Protein AF-A0A1H9TFJ6-F1 (afdb_monomer_lite)

pLDDT: mean 80.21, std 7.91, range [54.0, 89.25]

Secondary structure (DSSP, 8-state):
--EEEEEEEEEEEETTTEEEEEEEEEEESSHHHHHHHS-SS-EEEEEEEHHHHHHHHHTTPPTTEEEEE-

Structure (mmCIF, N/CA/C/O backbone):
data_AF-A0A1H9TFJ6-F1
#
_entry.id   AF-A0A1H9TFJ6-F1
#
loop_
_atom_site.group_PDB
_atom_site.id
_atom_site.type_symbol
_atom_site.label_atom_id
_atom_site.label_alt_id
_atom_site.label_comp_id
_atom_site.label_asym_id
_atom_site.label_entity_id
_atom_site.label_seq_id
_atom_site.pdbx_PDB_ins_code
_atom_site.Cartn_x
_atom_site.Cartn_y
_atom_site.Cartn_z
_atom_site.occupancy
_atom_site.B_iso_or_equiv
_atom_site.auth_seq_id
_atom_site.auth_comp_id
_atom_site.auth_asym_id
_atom_site.auth_atom_id
_atom_site.pdbx_PDB_model_num
ATOM 1 N N . MET A 1 1 ? -14.859 -2.306 -9.159 1.00 68.56 1 MET A N 1
ATOM 2 C CA . MET A 1 1 ? -14.052 -2.385 -7.927 1.00 68.56 1 MET A CA 1
ATOM 3 C C . MET A 1 1 ? -13.014 -1.292 -8.025 1.00 68.56 1 MET A C 1
ATOM 5 O O . MET A 1 1 ? -12.370 -1.207 -9.063 1.00 68.56 1 MET A O 1
ATOM 9 N N . ASP A 1 2 ? -12.938 -0.412 -7.031 1.00 82.62 2 ASP A N 1
ATOM 10 C CA . ASP A 1 2 ? -11.883 0.602 -6.977 1.00 82.62 2 ASP A CA 1
ATOM 11 C C . ASP A 1 2 ? -10.577 -0.043 -6.501 1.00 82.62 2 ASP A C 1
ATOM 13 O O . ASP A 1 2 ? -10.608 -0.954 -5.677 1.00 82.62 2 ASP A O 1
ATOM 17 N N . GLY A 1 3 ? -9.442 0.427 -7.011 1.00 86.44 3 GLY A N 1
ATOM 18 C CA . GLY A 1 3 ? -8.135 0.153 -6.429 1.00 86.44 3 GLY A CA 1
ATOM 19 C C . GLY A 1 3 ? -7.703 1.261 -5.480 1.00 86.44 3 GLY A C 1
ATOM 20 O O . GLY A 1 3 ? -8.163 2.399 -5.588 1.00 86.44 3 GLY A O 1
ATOM 21 N N . PHE A 1 4 ? -6.795 0.923 -4.577 1.00 88.19 4 PHE A N 1
ATOM 22 C CA . PHE A 1 4 ? -6.166 1.827 -3.625 1.00 88.19 4 PHE A CA 1
ATOM 23 C C . PHE A 1 4 ? -4.658 1.685 -3.737 1.00 88.19 4 PHE A C 1
ATOM 25 O O . PHE A 1 4 ? -4.153 0.564 -3.691 1.00 88.19 4 PHE A O 1
ATOM 32 N N . VAL A 1 5 ? -3.961 2.814 -3.852 1.00 88.25 5 VAL A N 1
ATOM 33 C CA . VAL A 1 5 ? -2.508 2.892 -3.716 1.00 88.25 5 VAL A CA 1
ATOM 34 C C . VAL A 1 5 ? -2.183 3.537 -2.384 1.00 88.25 5 VAL A C 1
ATOM 36 O O . VAL A 1 5 ? -2.568 4.683 -2.127 1.00 88.25 5 VAL A O 1
ATOM 39 N N . ILE A 1 6 ? -1.439 2.816 -1.553 1.00 87.56 6 ILE A N 1
ATOM 40 C CA . ILE A 1 6 ? -0.950 3.331 -0.277 1.00 87.56 6 ILE A CA 1
ATOM 41 C C . ILE A 1 6 ? 0.561 3.372 -0.308 1.00 87.56 6 ILE A C 1
ATOM 43 O O . ILE A 1 6 ? 1.217 2.382 -0.623 1.00 87.56 6 ILE A O 1
ATOM 47 N N . GLN A 1 7 ? 1.095 4.528 0.062 1.00 85.25 7 GLN A N 1
ATOM 48 C CA . GLN A 1 7 ? 2.506 4.703 0.323 1.00 85.25 7 GLN A CA 1
ATOM 49 C C . GLN A 1 7 ? 2.749 4.712 1.822 1.00 85.25 7 GLN A C 1
ATOM 51 O O . GLN A 1 7 ? 2.067 5.413 2.570 1.00 85.25 7 GLN A O 1
ATOM 56 N N . SER A 1 8 ? 3.753 3.959 2.249 1.00 84.75 8 SER A N 1
ATOM 57 C CA . SER A 1 8 ? 4.289 4.052 3.599 1.00 84.75 8 SER A CA 1
ATOM 58 C C . SER A 1 8 ? 5.773 4.349 3.533 1.00 84.75 8 SER A C 1
ATOM 60 O O . SER A 1 8 ? 6.502 3.731 2.762 1.00 84.75 8 SER A O 1
ATOM 62 N N . GLN A 1 9 ? 6.228 5.299 4.340 1.00 83.00 9 GLN A N 1
ATOM 63 C CA . GLN A 1 9 ? 7.654 5.520 4.549 1.00 83.00 9 GLN A CA 1
ATOM 64 C C . GLN A 1 9 ? 8.030 4.922 5.895 1.00 83.00 9 GLN A C 1
ATOM 66 O O . GLN A 1 9 ? 7.525 5.348 6.939 1.00 83.00 9 GLN A O 1
ATOM 71 N N . HIS A 1 10 ? 8.913 3.930 5.868 1.00 77.62 10 HIS A N 1
ATOM 72 C CA . HIS A 1 10 ? 9.370 3.267 7.073 1.00 77.62 10 HIS A CA 1
ATOM 73 C C . HIS A 1 10 ? 10.890 3.188 7.116 1.00 77.62 10 HIS A C 1
ATOM 75 O O . HIS A 1 10 ? 11.545 2.928 6.114 1.00 77.62 10 HIS A O 1
ATOM 81 N N . ALA A 1 11 ? 11.449 3.438 8.296 1.00 72.62 11 ALA A N 1
ATOM 82 C CA . ALA A 1 11 ? 12.865 3.265 8.544 1.00 72.62 11 ALA A CA 1
ATOM 83 C C . ALA A 1 11 ? 13.117 1.780 8.824 1.00 72.62 11 ALA A C 1
ATOM 85 O O . ALA A 1 11 ? 12.861 1.311 9.933 1.00 72.62 11 ALA A O 1
ATOM 86 N N . GLU A 1 12 ? 13.590 1.035 7.829 1.00 73.44 12 GLU A N 1
ATOM 87 C CA . GLU A 1 12 ? 14.010 -0.344 8.045 1.00 73.44 12 GLU A CA 1
ATOM 88 C C . GLU A 1 12 ? 15.414 -0.366 8.643 1.00 73.44 12 GLU A C 1
ATOM 90 O O . GLU A 1 12 ? 16.371 0.205 8.106 1.00 73.44 12 GLU A O 1
ATOM 95 N N . ALA A 1 13 ? 15.532 -1.026 9.793 1.00 64.00 13 ALA A N 1
ATOM 96 C CA . ALA A 1 13 ? 16.817 -1.299 10.404 1.00 64.00 13 ALA A CA 1
ATOM 97 C C . ALA A 1 13 ? 17.541 -2.340 9.544 1.00 64.00 13 ALA A C 1
ATOM 99 O O . ALA A 1 13 ? 17.221 -3.526 9.582 1.00 64.00 13 ALA A O 1
ATOM 100 N N . SER A 1 14 ? 18.511 -1.891 8.751 1.00 62.50 14 SER A N 1
ATOM 101 C CA . SER A 1 14 ? 19.375 -2.794 7.995 1.00 62.50 14 SER A CA 1
ATOM 102 C C . SER A 1 14 ? 20.533 -3.235 8.886 1.00 62.50 14 SER A C 1
ATOM 104 O O . SER A 1 14 ? 21.161 -2.406 9.549 1.00 62.50 14 SER A O 1
ATOM 106 N N . ALA A 1 15 ? 20.830 -4.538 8.894 1.00 56.88 15 ALA A N 1
ATOM 107 C CA . ALA A 1 15 ? 21.832 -5.147 9.776 1.00 56.88 15 ALA A CA 1
ATOM 108 C C . ALA A 1 15 ? 23.259 -4.583 9.595 1.00 56.88 15 ALA A C 1
ATOM 110 O O . ALA A 1 15 ? 24.111 -4.794 10.454 1.00 56.88 15 ALA A O 1
ATOM 111 N N . GLU A 1 16 ? 23.518 -3.857 8.503 1.00 64.06 16 GLU A N 1
ATOM 112 C CA . GLU A 1 16 ? 24.869 -3.502 8.058 1.00 64.06 16 GLU A CA 1
ATOM 113 C C . GLU A 1 16 ? 25.213 -2.000 8.148 1.00 64.06 16 GLU A C 1
ATOM 115 O O . GLU A 1 16 ? 26.392 -1.656 8.104 1.00 64.06 16 GLU A O 1
ATOM 120 N N . SER A 1 17 ? 24.245 -1.073 8.277 1.00 54.00 17 SER A N 1
ATOM 121 C CA . SER A 1 17 ? 24.565 0.373 8.172 1.00 54.00 17 SER A CA 1
ATOM 122 C C . SER A 1 17 ? 23.593 1.357 8.844 1.00 54.00 17 SER A C 1
ATOM 124 O O . SER A 1 17 ? 23.552 2.537 8.500 1.00 54.00 17 SER A O 1
ATOM 126 N N . GLY A 1 18 ? 22.813 0.905 9.828 1.00 69.06 18 GLY A N 1
ATOM 127 C CA . GLY A 1 18 ? 21.807 1.746 10.485 1.00 69.06 18 GLY A CA 1
ATOM 128 C C . GLY A 1 18 ? 20.478 1.802 9.723 1.00 69.06 18 GLY A C 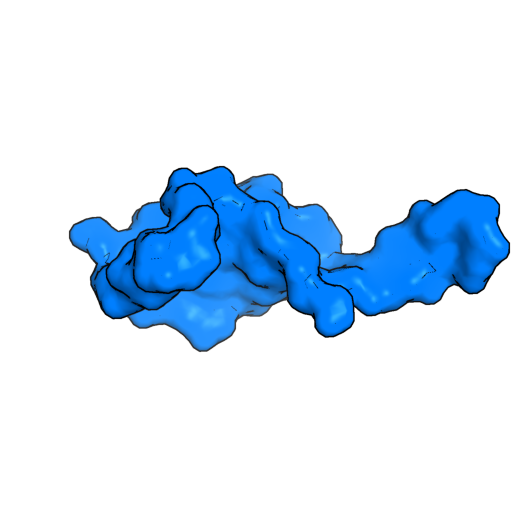1
ATOM 129 O O . GLY A 1 18 ? 20.220 1.002 8.824 1.00 69.06 18 GLY A O 1
ATOM 130 N N . SER A 1 19 ? 19.589 2.702 10.144 1.00 67.19 19 SER A N 1
ATOM 131 C CA . SER A 1 19 ? 18.227 2.791 9.609 1.00 67.19 19 SER A CA 1
ATOM 132 C C . SER A 1 19 ? 18.212 3.397 8.202 1.00 67.19 19 SER A C 1
ATOM 134 O O . SER A 1 19 ? 18.631 4.542 8.024 1.00 67.19 19 SER A O 1
ATOM 136 N N . ARG A 1 20 ? 17.682 2.665 7.212 1.00 75.19 20 ARG A N 1
ATOM 137 C CA . ARG A 1 20 ? 17.408 3.178 5.859 1.00 75.19 20 ARG A CA 1
ATOM 138 C C . ARG A 1 20 ? 15.927 3.518 5.751 1.00 75.19 20 ARG A C 1
ATOM 140 O O . ARG A 1 20 ? 15.082 2.700 6.092 1.00 75.19 20 ARG A O 1
ATOM 147 N N . ASN A 1 21 ? 15.606 4.712 5.257 1.00 77.81 21 ASN A N 1
ATOM 148 C CA . ASN A 1 21 ? 14.227 5.041 4.908 1.00 77.81 21 ASN A CA 1
ATOM 149 C C . ASN A 1 21 ? 13.858 4.311 3.616 1.00 77.81 21 ASN A C 1
ATOM 151 O O . ASN A 1 21 ? 14.469 4.543 2.574 1.00 77.81 21 ASN A O 1
ATOM 155 N N . VAL A 1 22 ? 12.870 3.432 3.713 1.00 80.75 22 VAL A N 1
ATOM 156 C CA . VAL A 1 22 ? 12.326 2.632 2.623 1.00 80.75 22 VAL A CA 1
ATOM 157 C C . VAL A 1 22 ? 10.913 3.119 2.341 1.00 80.75 22 VAL A C 1
ATOM 159 O O . VAL A 1 22 ? 10.104 3.306 3.257 1.00 80.75 22 VAL A O 1
ATOM 162 N N . THR A 1 23 ? 10.622 3.351 1.066 1.00 84.06 23 THR A N 1
ATOM 163 C CA . THR A 1 23 ? 9.285 3.733 0.624 1.00 84.06 23 THR A CA 1
ATOM 164 C C . THR A 1 23 ? 8.584 2.496 0.095 1.00 84.06 23 THR A C 1
ATOM 166 O O . THR A 1 23 ? 9.003 1.915 -0.898 1.00 84.06 23 THR A O 1
ATOM 169 N N . TRP A 1 24 ? 7.507 2.097 0.749 1.00 83.94 24 TRP A N 1
ATOM 170 C CA . TRP A 1 24 ? 6.655 0.993 0.338 1.00 83.94 24 TRP A CA 1
ATOM 171 C C . TRP A 1 24 ? 5.448 1.525 -0.417 1.00 83.94 24 TRP A C 1
ATOM 173 O O . TRP A 1 24 ? 4.891 2.555 -0.038 1.00 83.94 24 TRP A O 1
ATOM 183 N N . LEU A 1 25 ? 5.032 0.810 -1.455 1.00 85.50 25 LEU A N 1
ATOM 184 C CA . LEU A 1 25 ? 3.829 1.086 -2.223 1.00 85.50 25 LEU A CA 1
ATOM 185 C C . LEU A 1 25 ? 3.009 -0.202 -2.330 1.00 85.50 25 LEU A C 1
ATOM 187 O O . LEU A 1 25 ? 3.497 -1.195 -2.866 1.00 85.50 25 LEU A O 1
ATOM 191 N N . ALA A 1 26 ? 1.783 -0.196 -1.809 1.00 86.62 26 ALA A N 1
ATOM 192 C CA . ALA A 1 26 ? 0.848 -1.314 -1.933 1.00 86.62 26 ALA A CA 1
ATOM 193 C C . ALA A 1 26 ? -0.349 -0.962 -2.797 1.00 86.62 26 ALA A C 1
ATOM 195 O O . ALA A 1 26 ? -0.808 0.183 -2.788 1.00 86.62 26 ALA A O 1
ATOM 196 N N . ILE A 1 27 ? -0.857 -1.971 -3.508 1.00 88.50 27 ILE A N 1
ATOM 197 C CA . ILE A 1 27 ? -2.023 -1.853 -4.379 1.00 88.50 27 ILE A CA 1
ATOM 198 C C . ILE A 1 27 ? -3.043 -2.933 -4.021 1.00 88.50 27 ILE A C 1
ATOM 200 O O . ILE A 1 27 ? -2.763 -4.124 -4.165 1.00 88.50 27 ILE A O 1
ATOM 204 N N . ALA A 1 28 ? -4.240 -2.521 -3.606 1.00 89.25 28 ALA A N 1
ATOM 205 C CA . ALA A 1 28 ? -5.318 -3.440 -3.240 1.00 89.25 28 ALA A CA 1
ATOM 206 C C . ALA A 1 28 ? -6.698 -2.966 -3.707 1.00 89.25 28 ALA A C 1
ATOM 208 O O . ALA A 1 28 ? -6.879 -1.817 -4.099 1.00 89.25 28 ALA A O 1
ATOM 209 N N . GLU A 1 29 ? -7.690 -3.853 -3.636 1.00 88.12 29 GLU A N 1
ATOM 210 C CA . GLU A 1 29 ? -9.098 -3.564 -3.973 1.00 88.12 29 GLU A CA 1
ATOM 211 C C . GLU A 1 29 ? -9.855 -2.880 -2.822 1.00 88.12 29 GLU A C 1
ATOM 213 O O . GLU A 1 29 ? -11.037 -2.550 -2.927 1.00 88.12 29 GLU A O 1
ATOM 218 N N . SER A 1 30 ? -9.198 -2.712 -1.676 1.00 87.06 30 SER A N 1
ATOM 219 C CA . SER A 1 30 ? -9.753 -2.091 -0.479 1.00 87.06 30 SER A CA 1
ATOM 220 C C . SER A 1 30 ? -8.664 -1.364 0.292 1.00 87.06 30 SER A C 1
ATOM 222 O O . SER A 1 30 ? -7.531 -1.827 0.374 1.00 87.06 30 SER A O 1
ATOM 224 N N . GLU A 1 31 ? -9.027 -0.234 0.894 1.00 85.81 31 GLU A N 1
ATOM 225 C CA . GLU A 1 31 ? -8.118 0.567 1.715 1.00 85.81 31 GLU A CA 1
ATOM 226 C C . GLU A 1 31 ? -7.524 -0.245 2.873 1.00 85.81 31 GLU A C 1
ATOM 228 O O . GLU A 1 31 ? -6.321 -0.196 3.100 1.00 85.81 31 GLU A O 1
ATOM 233 N N . ALA A 1 32 ? -8.355 -1.030 3.569 1.00 86.56 32 ALA A N 1
ATOM 234 C CA . ALA A 1 32 ? -7.917 -1.870 4.682 1.00 86.56 32 ALA A CA 1
ATOM 235 C C . ALA A 1 32 ? -6.841 -2.879 4.253 1.00 86.56 32 ALA A C 1
ATOM 237 O O . ALA A 1 32 ? -5.802 -2.967 4.895 1.00 86.56 32 ALA A O 1
ATOM 238 N N . ASP A 1 33 ? -7.053 -3.552 3.122 1.00 86.44 33 ASP A N 1
ATOM 239 C CA . ASP A 1 33 ? -6.106 -4.519 2.565 1.00 86.44 33 ASP 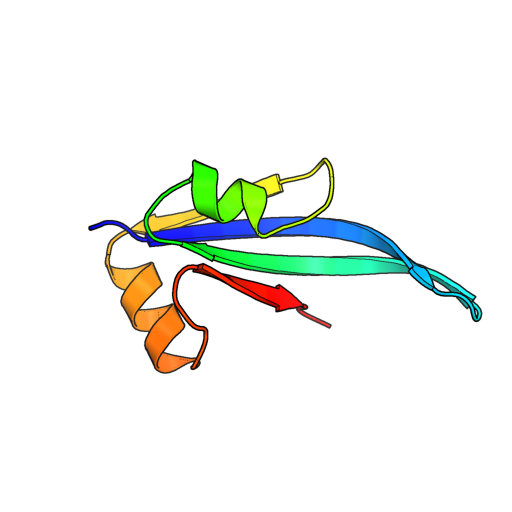A CA 1
ATOM 240 C C . ASP A 1 33 ? -4.786 -3.827 2.181 1.00 86.44 33 ASP A C 1
ATOM 242 O O . ASP A 1 33 ? -3.710 -4.231 2.614 1.00 86.44 33 ASP A O 1
ATOM 246 N N . ALA A 1 34 ? -4.856 -2.671 1.508 1.00 8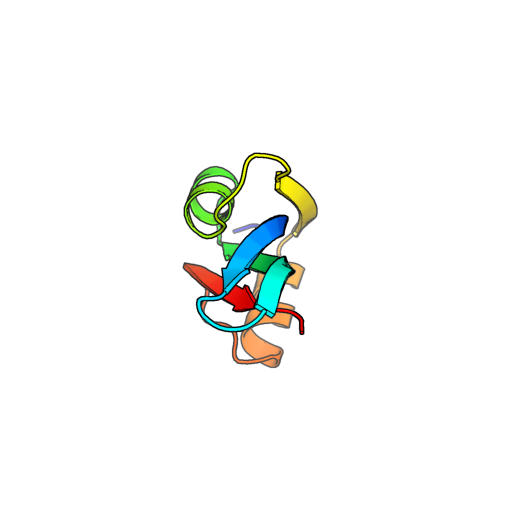3.94 34 ALA A N 1
ATOM 247 C CA . ALA A 1 34 ? -3.668 -1.878 1.191 1.00 83.94 34 ALA A CA 1
ATOM 248 C C . ALA A 1 34 ? -2.902 -1.406 2.444 1.00 83.94 34 ALA A C 1
ATOM 250 O O . ALA A 1 34 ? -1.673 -1.319 2.414 1.00 83.94 34 ALA A O 1
ATOM 251 N N . LEU A 1 35 ? -3.600 -1.109 3.547 1.00 84.50 35 LEU A N 1
ATOM 252 C CA . LEU A 1 35 ? -2.980 -0.725 4.819 1.00 84.50 35 LEU A CA 1
ATOM 253 C C . LEU A 1 35 ? -2.295 -1.914 5.501 1.00 84.50 35 LEU A 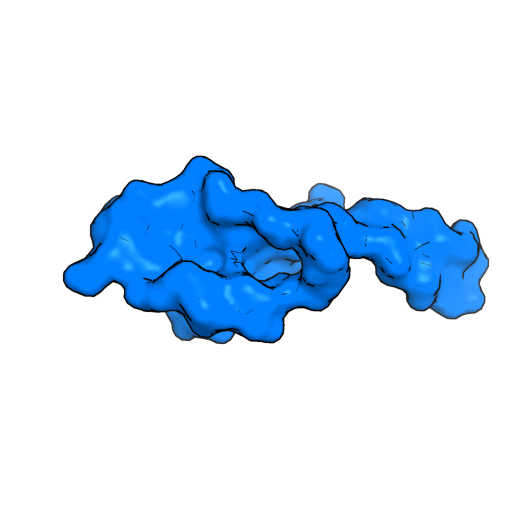C 1
ATOM 255 O O . LEU A 1 35 ? -1.291 -1.713 6.186 1.00 84.50 35 LEU A O 1
ATOM 259 N N . GLU A 1 36 ? -2.819 -3.128 5.348 1.00 86.62 36 GLU A N 1
ATOM 260 C CA . GLU A 1 36 ? -2.202 -4.350 5.879 1.00 86.62 36 GLU A CA 1
ATOM 261 C C . GLU A 1 36 ? -0.941 -4.749 5.101 1.00 86.62 36 GLU A C 1
ATOM 263 O O . GLU A 1 36 ? -0.015 -5.314 5.682 1.00 86.62 36 GLU A O 1
ATOM 268 N N . LEU A 1 37 ? -0.862 -4.384 3.820 1.00 85.00 37 LEU A N 1
ATOM 269 C CA . LEU A 1 37 ? 0.258 -4.717 2.939 1.00 85.00 37 LEU A CA 1
ATOM 270 C C . LEU A 1 37 ? 1.529 -3.889 3.169 1.00 85.00 37 LEU A C 1
ATOM 272 O O . LEU A 1 37 ? 2.615 -4.348 2.815 1.00 85.00 37 LEU A O 1
ATOM 276 N N . VAL A 1 38 ? 1.429 -2.685 3.744 1.00 82.88 38 VAL A N 1
ATOM 277 C CA . VAL A 1 38 ? 2.603 -1.839 4.022 1.00 82.88 38 VAL A CA 1
ATOM 278 C C . VAL A 1 38 ? 2.911 -1.724 5.520 1.00 82.88 38 VAL A C 1
ATOM 280 O O . VAL A 1 38 ? 2.045 -1.360 6.324 1.00 82.88 38 VAL A O 1
ATOM 283 N N . PRO A 1 39 ? 4.163 -1.964 5.947 1.00 78.00 39 PRO A N 1
ATOM 284 C CA . PRO A 1 39 ? 4.574 -1.732 7.327 1.00 78.00 39 PRO A CA 1
ATOM 285 C C . PRO A 1 39 ? 4.727 -0.232 7.624 1.00 78.00 39 PRO A C 1
ATOM 287 O O . PRO A 1 39 ? 4.914 0.589 6.727 1.00 78.00 39 PRO A O 1
ATOM 290 N N . GLY A 1 40 ? 4.680 0.132 8.906 1.00 72.19 40 GLY A N 1
ATOM 291 C CA . GLY A 1 40 ? 4.969 1.489 9.379 1.00 72.19 40 GLY A CA 1
ATOM 292 C C . GLY A 1 40 ? 3.736 2.332 9.708 1.00 72.19 40 GLY A C 1
ATOM 293 O O . GLY A 1 40 ? 2.622 2.040 9.287 1.00 72.19 40 GLY A O 1
ATOM 294 N N . SER A 1 41 ? 3.949 3.382 10.504 1.00 69.38 41 SER A N 1
ATOM 295 C CA . SER A 1 41 ? 2.878 4.228 11.051 1.00 69.38 41 SER A CA 1
ATOM 296 C C . SER A 1 41 ? 2.465 5.384 10.136 1.00 69.38 41 SER A C 1
ATOM 298 O O . SER A 1 41 ? 1.445 6.015 10.390 1.00 69.38 41 SER A O 1
ATOM 300 N N . ASN A 1 42 ? 3.251 5.689 9.098 1.00 75.75 42 ASN A N 1
ATOM 301 C CA . ASN 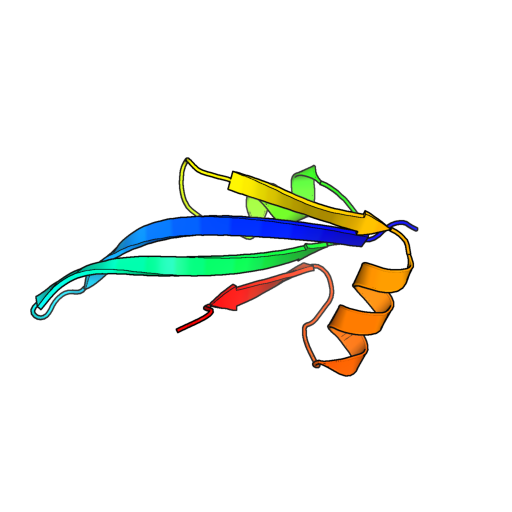A 1 42 ? 3.030 6.841 8.223 1.00 75.75 42 ASN A CA 1
ATOM 302 C C . ASN A 1 42 ? 2.497 6.385 6.861 1.00 75.75 42 ASN A C 1
ATOM 304 O O . ASN A 1 42 ? 3.214 6.407 5.860 1.00 75.75 42 ASN A O 1
ATOM 308 N N . ARG A 1 43 ? 1.254 5.895 6.870 1.00 83.88 43 ARG A N 1
ATOM 309 C CA . ARG A 1 43 ? 0.559 5.344 5.703 1.00 83.88 43 ARG A CA 1
ATOM 310 C C . ARG A 1 43 ? -0.348 6.411 5.113 1.00 83.88 43 ARG A C 1
ATOM 312 O O . ARG A 1 43 ? -1.240 6.906 5.800 1.00 83.88 43 ARG A O 1
ATOM 319 N N . THR A 1 44 ? -0.146 6.721 3.843 1.00 83.88 44 THR A N 1
ATOM 320 C CA . THR A 1 44 ? -0.939 7.717 3.124 1.00 83.88 44 THR A CA 1
ATOM 321 C C . THR A 1 44 ? -1.496 7.094 1.860 1.00 83.88 44 THR A C 1
ATOM 323 O O . THR A 1 44 ? -0.758 6.514 1.063 1.00 83.88 44 THR A O 1
ATOM 326 N N . ILE A 1 45 ? -2.805 7.234 1.667 1.00 86.19 45 ILE A N 1
ATOM 327 C CA . ILE A 1 45 ? -3.450 6.898 0.401 1.00 86.19 45 ILE A CA 1
ATOM 328 C C . ILE A 1 45 ? -3.060 7.985 -0.589 1.00 86.19 45 ILE A C 1
ATOM 330 O O . ILE A 1 45 ? -3.405 9.152 -0.402 1.00 86.19 45 ILE A O 1
ATOM 334 N N . ILE A 1 46 ? -2.319 7.601 -1.618 1.00 87.38 46 ILE A N 1
ATOM 335 C CA . ILE A 1 46 ? -1.880 8.524 -2.668 1.00 87.38 46 ILE A CA 1
ATOM 336 C C . ILE A 1 46 ? -2.818 8.485 -3.867 1.00 87.38 46 ILE A C 1
ATOM 338 O O . ILE A 1 46 ? -2.981 9.502 -4.534 1.00 87.38 46 ILE A O 1
ATOM 342 N N . GLU A 1 47 ? -3.468 7.347 -4.120 1.00 86.69 47 GLU A N 1
ATOM 343 C CA . GLU A 1 47 ? -4.370 7.208 -5.258 1.00 86.69 47 GLU A CA 1
ATOM 344 C C . GLU A 1 47 ? -5.514 6.234 -4.972 1.00 86.69 47 GLU A C 1
ATOM 346 O O . GLU A 1 47 ? -5.363 5.253 -4.238 1.00 86.69 47 GLU A O 1
ATOM 351 N N . ARG A 1 48 ? -6.679 6.516 -5.561 1.00 88.31 48 ARG A N 1
ATOM 352 C CA . ARG A 1 48 ? -7.871 5.672 -5.491 1.00 88.31 48 ARG A CA 1
ATOM 353 C C . ARG A 1 48 ? -8.619 5.706 -6.819 1.00 88.31 48 ARG A C 1
ATOM 355 O O . ARG A 1 48 ? -8.908 6.779 -7.344 1.00 88.31 48 ARG A O 1
ATOM 362 N N . GLY A 1 49 ? -9.035 4.539 -7.294 1.00 86.56 49 GLY A N 1
ATOM 363 C CA . GLY A 1 49 ? -9.986 4.401 -8.395 1.00 86.56 49 GLY A CA 1
ATOM 364 C C . GLY A 1 49 ? -9.769 3.131 -9.203 1.00 86.56 49 GLY A C 1
ATOM 365 O O . GLY A 1 49 ? -8.805 2.403 -8.999 1.00 86.56 49 GLY A O 1
ATOM 366 N N . MET A 1 50 ? -10.662 2.852 -10.149 1.00 83.50 50 MET A N 1
ATOM 367 C CA . MET A 1 50 ? -10.554 1.662 -11.008 1.00 83.50 50 MET A CA 1
ATOM 368 C C . MET A 1 50 ? -9.234 1.589 -11.800 1.00 83.50 50 MET A C 1
ATOM 370 O O . MET A 1 50 ? -8.654 0.513 -11.916 1.00 83.50 50 MET A O 1
ATOM 374 N N . HIS A 1 51 ? -8.736 2.739 -12.266 1.00 85.69 51 HIS A N 1
ATOM 375 C CA . HIS A 1 51 ? -7.481 2.864 -13.018 1.00 85.69 51 HIS A CA 1
ATOM 376 C C . HIS A 1 51 ? -6.249 2.359 -12.250 1.00 85.69 51 HIS A C 1
ATOM 378 O O . HIS A 1 51 ? -5.315 1.854 -12.863 1.00 85.69 51 HIS A O 1
ATOM 384 N N . VAL A 1 52 ? -6.269 2.417 -10.914 1.00 85.06 52 VAL A N 1
ATOM 385 C CA . VAL A 1 52 ? -5.178 1.943 -10.050 1.00 85.06 52 VAL A CA 1
ATOM 386 C C . VAL A 1 52 ? -4.888 0.461 -10.274 1.00 85.06 52 VAL A C 1
ATOM 388 O O . VAL A 1 52 ? -3.734 0.053 -10.377 1.00 85.06 52 VAL A O 1
ATOM 391 N N . LEU A 1 53 ? -5.935 -0.366 -10.357 1.00 83.88 53 LEU A N 1
ATOM 392 C CA . LEU A 1 53 ? -5.771 -1.808 -10.562 1.00 83.88 53 LEU A CA 1
ATOM 393 C C . LEU A 1 53 ? -5.264 -2.113 -11.975 1.00 83.88 53 LEU A C 1
ATOM 395 O O . LEU A 1 53 ?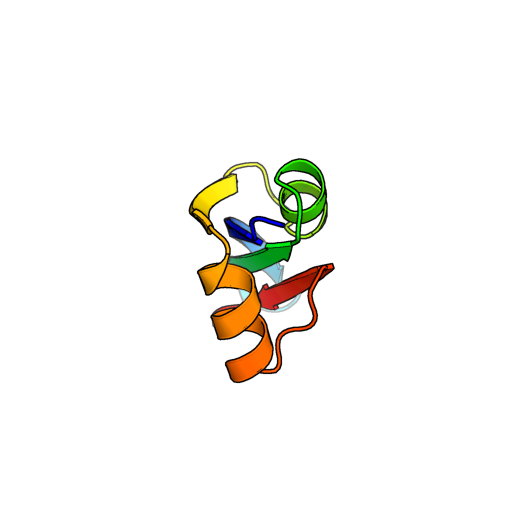 -4.542 -3.089 -12.176 1.00 83.88 53 LEU A O 1
ATOM 399 N N . GLU A 1 54 ? -5.633 -1.285 -12.951 1.00 85.38 54 GLU A N 1
ATOM 400 C CA . GLU A 1 54 ? -5.156 -1.399 -14.329 1.00 85.38 54 GLU A CA 1
ATOM 401 C C . GLU A 1 54 ? -3.673 -1.024 -14.434 1.00 85.38 54 GLU A C 1
ATOM 403 O O . GLU A 1 54 ? -2.896 -1.783 -15.017 1.00 85.38 54 GLU A O 1
ATOM 408 N N . GLU A 1 55 ? -3.257 0.074 -13.798 1.00 82.50 55 GLU A N 1
ATOM 409 C CA . GLU A 1 55 ? -1.850 0.481 -13.691 1.00 82.50 55 GLU A CA 1
ATOM 410 C C . GLU A 1 55 ? -1.007 -0.556 -12.939 1.00 82.50 55 GLU A C 1
ATOM 412 O O . GLU A 1 55 ? 0.079 -0.917 -13.398 1.00 82.50 55 GLU A O 1
ATOM 417 N N . ALA A 1 56 ? -1.518 -1.100 -11.828 1.00 80.44 56 ALA A N 1
ATOM 418 C CA . ALA A 1 56 ? -0.862 -2.168 -11.074 1.00 80.44 56 ALA A CA 1
ATOM 419 C C . ALA A 1 56 ? -0.566 -3.381 -11.961 1.00 80.44 56 ALA A C 1
ATOM 421 O O . ALA A 1 56 ? 0.574 -3.840 -12.047 1.00 80.44 56 ALA A O 1
ATOM 422 N N . ARG A 1 57 ? -1.586 -3.852 -12.689 1.00 80.31 57 ARG A N 1
ATOM 423 C CA . ARG A 1 57 ? -1.461 -4.978 -13.623 1.00 80.31 57 ARG A CA 1
ATOM 424 C C . ARG A 1 57 ? -0.499 -4.669 -14.762 1.00 80.31 57 ARG A C 1
ATOM 426 O O . ARG A 1 57 ? 0.313 -5.527 -15.097 1.00 80.31 57 ARG A O 1
ATOM 433 N N . ALA A 1 58 ? -0.552 -3.462 -15.328 1.00 82.69 58 ALA A N 1
ATOM 434 C CA . ALA A 1 58 ? 0.359 -3.034 -16.391 1.00 82.69 58 ALA A CA 1
ATOM 435 C C . ALA A 1 58 ? 1.826 -3.026 -15.930 1.00 82.69 58 ALA A C 1
ATOM 437 O O . ALA A 1 58 ? 2.724 -3.328 -16.716 1.00 82.69 58 ALA A O 1
ATOM 438 N N . ARG A 1 59 ? 2.067 -2.735 -14.647 1.00 77.00 59 ARG A N 1
ATOM 439 C CA . ARG A 1 59 ? 3.392 -2.774 -14.011 1.00 77.00 59 ARG A CA 1
ATOM 440 C C . ARG A 1 59 ? 3.781 -4.155 -13.472 1.00 77.00 59 ARG A C 1
ATOM 442 O O . ARG A 1 59 ? 4.870 -4.300 -12.926 1.00 77.00 59 ARG A O 1
ATOM 449 N N . GLY A 1 60 ? 2.921 -5.165 -13.618 1.00 78.75 60 GLY A N 1
ATOM 450 C CA . GLY A 1 60 ? 3.156 -6.514 -13.097 1.00 78.75 60 GLY A CA 1
ATOM 451 C C . GLY A 1 60 ? 3.061 -6.622 -11.572 1.00 78.75 60 GLY A C 1
ATOM 452 O O . GLY A 1 60 ? 3.529 -7.608 -11.006 1.00 78.75 60 GLY A O 1
ATOM 453 N N . VAL A 1 61 ? 2.463 -5.635 -10.903 1.00 78.56 61 VAL A N 1
ATOM 454 C CA . VAL A 1 61 ? 2.206 -5.674 -9.461 1.00 78.56 61 VAL A CA 1
ATOM 455 C C . VAL A 1 61 ? 0.923 -6.477 -9.230 1.00 78.56 61 VAL A C 1
ATOM 457 O O . VAL A 1 61 ? -0.137 -6.086 -9.734 1.00 78.56 61 VAL A O 1
ATOM 460 N N . PRO A 1 62 ? 0.975 -7.609 -8.505 1.00 79.00 62 PRO A N 1
ATOM 461 C CA . PRO A 1 62 ? -0.232 -8.351 -8.180 1.00 79.00 62 PRO A CA 1
ATOM 462 C C . PRO A 1 62 ? -1.145 -7.487 -7.307 1.00 79.00 62 PRO A C 1
ATOM 464 O O . PRO A 1 62 ? -0.687 -6.780 -6.412 1.00 79.00 62 PRO A O 1
ATOM 467 N N . THR A 1 63 ? -2.449 -7.543 -7.565 1.00 79.12 63 THR A N 1
ATOM 468 C CA . THR A 1 63 ? -3.444 -6.954 -6.666 1.00 79.12 63 THR A CA 1
ATOM 469 C C . THR A 1 63 ? -3.372 -7.668 -5.316 1.00 79.12 63 THR A C 1
ATOM 471 O O . THR A 1 63 ? -3.326 -8.897 -5.289 1.00 79.12 63 THR A O 1
ATOM 474 N N . GLY A 1 64 ? -3.321 -6.914 -4.218 1.00 81.25 64 GLY A N 1
ATOM 475 C CA . GLY A 1 64 ? -2.969 -7.462 -2.905 1.00 81.25 64 GLY A CA 1
ATOM 476 C C . GLY A 1 64 ? -1.451 -7.559 -2.688 1.00 81.25 64 GLY A C 1
ATOM 477 O O . GLY A 1 64 ? -0.985 -8.344 -1.868 1.00 81.25 64 GLY A O 1
ATOM 478 N N . GLY A 1 65 ? -0.657 -6.830 -3.478 1.00 80.38 65 GLY A N 1
ATOM 479 C CA . GLY A 1 65 ? 0.802 -6.832 -3.425 1.00 80.38 65 GLY A CA 1
ATOM 480 C C . GLY A 1 65 ? 1.371 -5.511 -2.918 1.00 80.38 65 GLY A C 1
ATOM 481 O O . GLY A 1 65 ? 0.814 -4.440 -3.170 1.00 80.38 65 GLY A O 1
ATOM 482 N N . ALA A 1 66 ? 2.519 -5.591 -2.244 1.00 83.12 66 ALA A N 1
ATOM 483 C CA . ALA A 1 66 ? 3.361 -4.446 -1.917 1.00 83.12 66 ALA A CA 1
ATOM 484 C C . ALA A 1 66 ? 4.707 -4.548 -2.633 1.00 83.12 66 ALA A C 1
ATOM 486 O O . ALA A 1 66 ? 5.245 -5.640 -2.823 1.00 83.12 66 ALA A O 1
ATOM 487 N N . MET A 1 67 ? 5.264 -3.400 -3.000 1.00 83.81 67 MET A N 1
ATOM 488 C CA . MET A 1 67 ? 6.611 -3.282 -3.537 1.00 83.81 67 MET A CA 1
ATOM 489 C C . MET A 1 67 ? 7.375 -2.162 -2.837 1.00 83.81 67 MET A C 1
ATOM 491 O O . MET A 1 67 ? 6.789 -1.189 -2.364 1.00 83.81 67 MET A O 1
ATOM 495 N N . ILE A 1 68 ? 8.696 -2.296 -2.805 1.00 81.38 68 ILE A N 1
ATOM 496 C CA . ILE A 1 68 ? 9.596 -1.243 -2.350 1.00 81.38 68 ILE A CA 1
ATOM 497 C C . ILE A 1 68 ? 9.955 -0.359 -3.548 1.00 81.38 68 ILE A C 1
ATOM 499 O O . ILE A 1 68 ? 10.307 -0.857 -4.617 1.00 81.38 68 ILE A O 1
ATOM 503 N N . LEU A 1 69 ? 9.871 0.953 -3.358 1.00 75.00 69 LEU A N 1
ATOM 504 C CA . LEU A 1 69 ? 10.458 1.963 -4.227 1.00 75.00 69 LEU A CA 1
ATOM 505 C C . LEU A 1 69 ? 11.825 2.325 -3.628 1.00 75.00 69 LEU A C 1
ATOM 507 O O . LEU A 1 69 ? 11.886 3.031 -2.617 1.00 75.00 69 LEU A O 1
ATOM 511 N N . GLU A 1 70 ? 12.898 1.763 -4.192 1.00 64.81 70 GLU A N 1
ATOM 512 C CA . GLU A 1 70 ? 14.290 2.076 -3.817 1.00 64.81 70 GLU A CA 1
ATOM 513 C C . GLU A 1 70 ? 14.821 3.355 -4.467 1.00 64.81 70 GLU A C 1
ATOM 515 O O . GLU A 1 70 ? 14.433 3.651 -5.622 1.00 64.81 70 GLU A O 1
#

Organism: NCBI:txid641238

Foldseek 3Di:
DKKWKKWDWDFDQDPPDGTDTKIKIAIAPDPVLRVVQDDDDRIDTPDMGPVRCVVCVVVVNDHSHMDIDD

Radius of gyration: 12.5 Å; chains: 1; bounding box: 39×17×27 Å

Sequence (70 aa):
MDGFVIQSQHAEASAESGSRNVTWLAIAESEADALELVPGSNRTIIERGMHVLEEARARGVPTGGAMILE